Protein AF-A0A2G2VMX9-F1 (afdb_monomer_lite)

Radius of gyration: 30.35 Å; chains: 1; bounding box: 69×31×106 Å

Structure (mmCIF, N/CA/C/O backbone):
data_AF-A0A2G2VMX9-F1
#
_entry.id   AF-A0A2G2VMX9-F1
#
loop_
_atom_site.group_PDB
_atom_site.id
_atom_site.type_symbol
_atom_site.label_atom_id
_atom_site.label_alt_id
_atom_site.label_comp_id
_atom_site.label_asym_id
_atom_site.label_entity_id
_atom_site.label_seq_id
_atom_site.pdbx_PDB_ins_code
_atom_site.Cartn_x
_atom_site.Cartn_y
_atom_site.Cartn_z
_atom_site.occupancy
_atom_site.B_iso_or_equiv
_atom_site.auth_seq_id
_atom_site.auth_comp_id
_atom_site.auth_asym_id
_atom_site.auth_atom_id
_atom_site.pdbx_PDB_model_num
ATOM 1 N N . MET A 1 1 ? 41.552 -13.368 -87.616 1.00 38.28 1 MET A N 1
ATOM 2 C CA . MET A 1 1 ? 42.881 -12.778 -87.330 1.00 38.28 1 MET A CA 1
ATOM 3 C C . MET A 1 1 ? 42.914 -12.363 -85.857 1.00 38.28 1 MET A C 1
ATOM 5 O O . MET A 1 1 ? 41.915 -11.820 -85.414 1.00 38.28 1 MET A O 1
ATOM 9 N N . GLY A 1 2 ? 44.014 -12.635 -85.132 1.00 49.94 2 GLY A N 1
ATOM 10 C CA . GLY A 1 2 ? 44.288 -12.231 -83.728 1.00 49.94 2 GLY A CA 1
ATOM 11 C C . GLY A 1 2 ? 43.839 -13.262 -82.673 1.00 49.94 2 GLY A C 1
ATOM 12 O O . GLY A 1 2 ? 42.645 -13.425 -82.477 1.00 49.94 2 GLY A O 1
ATOM 13 N N . GLN A 1 3 ? 44.690 -14.134 -82.099 1.00 43.31 3 GLN A N 1
ATOM 14 C CA . GLN A 1 3 ? 45.728 -13.898 -81.060 1.00 43.31 3 GLN A CA 1
ATOM 15 C C . GLN A 1 3 ? 45.170 -13.123 -79.841 1.00 43.31 3 GLN A C 1
ATOM 17 O O . GLN A 1 3 ? 44.568 -12.084 -80.033 1.00 43.31 3 GLN A O 1
ATOM 22 N N . SER A 1 4 ? 45.356 -13.451 -78.556 1.00 42.78 4 SER A N 1
ATOM 23 C CA . SER A 1 4 ? 46.135 -14.461 -77.831 1.00 42.78 4 SER A CA 1
ATOM 24 C C . SER A 1 4 ? 45.781 -14.395 -76.323 1.00 42.78 4 SER A C 1
ATOM 26 O O . SER A 1 4 ? 45.269 -13.399 -75.823 1.00 42.78 4 SER A O 1
ATOM 28 N N . SER A 1 5 ? 46.083 -15.473 -75.603 1.00 54.28 5 SER A N 1
ATOM 29 C CA . SER A 1 5 ? 46.036 -15.684 -74.145 1.00 54.28 5 SER A CA 1
ATOM 30 C C . SER A 1 5 ? 47.002 -14.818 -73.310 1.00 54.28 5 SER A C 1
ATOM 32 O O . SER A 1 5 ? 48.119 -14.597 -73.775 1.00 54.28 5 SER A O 1
ATOM 34 N N . LYS A 1 6 ? 46.681 -14.512 -72.030 1.00 50.47 6 LYS A N 1
ATOM 35 C CA . LYS A 1 6 ? 47.656 -14.419 -70.901 1.00 50.47 6 LYS A CA 1
ATOM 36 C C . LYS A 1 6 ? 47.015 -14.362 -69.491 1.00 50.47 6 LYS A C 1
ATOM 38 O O . LYS A 1 6 ? 45.876 -13.963 -69.304 1.00 50.47 6 LYS A O 1
ATOM 43 N N . LYS A 1 7 ? 47.797 -14.858 -68.521 1.00 45.69 7 LYS A N 1
ATOM 44 C CA . LYS A 1 7 ? 47.513 -15.363 -67.154 1.00 45.69 7 LYS A CA 1
ATOM 45 C C . LYS A 1 7 ? 47.450 -14.307 -66.018 1.00 45.69 7 LYS A C 1
ATOM 47 O O . LYS A 1 7 ? 48.168 -13.323 -66.064 1.00 45.69 7 LYS A O 1
ATOM 52 N N . LYS A 1 8 ? 46.709 -14.674 -64.946 1.00 47.16 8 LYS A N 1
ATOM 53 C CA . LYS A 1 8 ? 46.856 -14.458 -63.465 1.00 47.16 8 LYS A CA 1
ATOM 54 C C . LYS A 1 8 ? 47.856 -13.398 -62.925 1.00 47.16 8 LYS A C 1
ATOM 56 O O . LYS A 1 8 ? 49.044 -13.559 -63.171 1.00 47.16 8 LYS A O 1
ATOM 61 N N . LYS A 1 9 ? 47.454 -12.581 -61.918 1.00 43.50 9 LYS A N 1
ATOM 62 C CA . LYS A 1 9 ? 47.618 -12.817 -60.442 1.00 43.50 9 LYS A CA 1
ATOM 63 C C . LYS A 1 9 ? 47.005 -11.690 -59.558 1.00 43.50 9 LYS A C 1
ATOM 65 O O . LYS A 1 9 ? 46.906 -10.546 -59.972 1.00 43.50 9 LYS A O 1
ATOM 70 N N . LYS A 1 10 ? 46.632 -12.087 -58.328 1.00 47.38 10 LYS A N 1
ATOM 71 C CA . LYS A 1 10 ? 46.022 -11.392 -57.163 1.00 47.38 10 LYS A CA 1
ATOM 72 C C . LYS A 1 10 ? 46.443 -9.935 -56.870 1.00 47.38 10 LYS A C 1
ATOM 74 O O . LYS A 1 10 ? 47.635 -9.656 -56.789 1.00 47.38 10 LYS A O 1
ATOM 79 N N . LYS A 1 11 ? 45.485 -9.129 -56.381 1.00 41.53 11 LYS A N 1
ATOM 80 C CA . LYS A 1 11 ? 45.703 -8.241 -55.221 1.00 41.53 11 LYS A CA 1
ATOM 81 C C . LYS A 1 11 ? 44.444 -8.150 -54.344 1.00 41.53 11 LYS A C 1
ATOM 83 O O . LYS A 1 11 ? 43.326 -8.186 -54.835 1.00 41.53 11 LYS A O 1
ATOM 88 N N . SER A 1 12 ? 44.700 -8.150 -53.041 1.00 44.47 12 SER A N 1
ATOM 89 C CA . SER A 1 12 ? 43.781 -8.182 -51.902 1.00 44.47 12 SER A CA 1
ATOM 90 C C . SER A 1 12 ? 42.718 -7.076 -51.934 1.00 44.47 12 SER A C 1
ATOM 92 O O . SER A 1 12 ? 43.038 -5.943 -52.277 1.00 44.47 12 SER A O 1
ATOM 94 N N . GLY A 1 13 ? 41.486 -7.390 -51.526 1.00 43.78 13 GLY A N 1
ATOM 95 C CA . GLY A 1 13 ? 40.382 -6.433 -51.435 1.00 43.78 13 GLY A CA 1
ATOM 96 C C . GLY A 1 13 ? 39.284 -6.930 -50.499 1.00 43.78 13 GLY A C 1
ATOM 97 O O . GLY A 1 13 ? 38.317 -7.530 -50.945 1.00 43.78 13 GLY A O 1
ATOM 98 N N . VAL A 1 14 ? 39.529 -6.747 -49.200 1.00 44.50 14 VAL A N 1
ATOM 99 C CA . VAL A 1 14 ? 38.587 -6.597 -48.074 1.00 44.50 14 VAL A CA 1
ATOM 100 C C . VAL A 1 14 ? 37.134 -7.009 -48.350 1.00 44.50 14 VAL A C 1
ATOM 102 O O . VAL A 1 14 ? 36.377 -6.317 -49.025 1.00 44.50 14 VAL A O 1
ATOM 105 N N . GLY A 1 15 ? 36.731 -8.121 -47.732 1.00 46.81 15 GLY A N 1
ATOM 106 C CA . GLY A 1 15 ? 35.350 -8.577 -47.717 1.00 46.81 15 GLY A CA 1
ATOM 107 C C . GLY A 1 15 ? 34.403 -7.549 -47.102 1.00 46.81 15 GLY A C 1
ATOM 108 O O . GLY A 1 15 ? 34.653 -7.012 -46.026 1.00 46.81 15 GLY A O 1
ATOM 109 N N . ARG A 1 16 ? 33.267 -7.332 -47.762 1.00 49.81 16 ARG A N 1
ATOM 110 C CA . ARG A 1 16 ? 32.075 -6.755 -47.143 1.00 49.81 16 ARG A CA 1
ATOM 111 C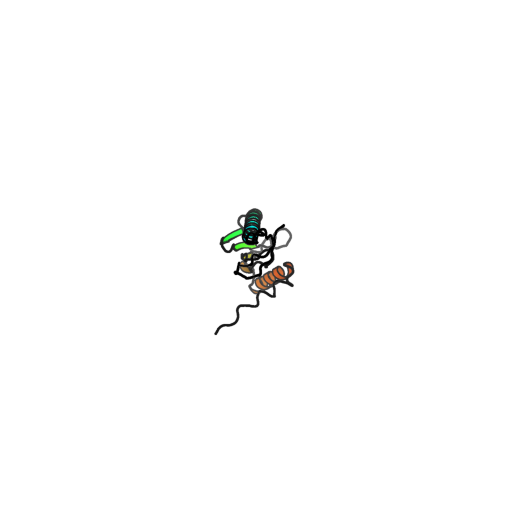 C . ARG A 1 16 ? 30.909 -7.677 -47.460 1.00 49.81 16 ARG A C 1
ATOM 113 O O . ARG A 1 16 ? 30.442 -7.760 -48.589 1.00 49.81 16 ARG A O 1
ATOM 120 N N . ARG A 1 17 ? 30.550 -8.468 -46.449 1.00 50.81 17 ARG A N 1
ATOM 121 C CA . ARG A 1 17 ? 29.436 -9.412 -46.470 1.00 50.81 17 ARG A CA 1
ATOM 122 C C . ARG A 1 17 ? 28.123 -8.640 -46.567 1.00 50.81 17 ARG A C 1
ATOM 124 O O . ARG A 1 17 ? 27.900 -7.693 -45.821 1.00 50.81 17 ARG A O 1
ATOM 131 N N . ASN A 1 18 ? 27.257 -9.125 -47.448 1.00 51.12 18 ASN A N 1
ATOM 132 C CA . ASN A 1 18 ? 25.812 -8.950 -47.406 1.00 51.12 18 ASN A CA 1
ATOM 133 C C . ASN A 1 18 ? 25.281 -9.093 -45.973 1.00 51.12 18 ASN A C 1
ATOM 135 O O . ASN A 1 18 ? 25.575 -10.105 -45.340 1.00 51.12 18 ASN A O 1
ATOM 139 N N . LYS A 1 19 ? 24.440 -8.161 -45.521 1.00 42.47 19 LYS A N 1
ATOM 140 C CA . LYS A 1 19 ? 23.091 -8.417 -44.978 1.00 42.47 19 LYS A CA 1
ATOM 141 C C . LYS A 1 19 ? 22.542 -7.075 -44.494 1.00 42.47 19 LYS A C 1
ATOM 143 O O . LYS A 1 19 ? 23.141 -6.448 -43.627 1.00 42.47 19 LYS A O 1
ATOM 148 N N . GLY A 1 20 ? 21.402 -6.654 -45.036 1.00 52.56 20 GLY A N 1
ATOM 149 C CA . GLY A 1 20 ? 20.613 -5.598 -44.420 1.00 52.56 20 GLY A CA 1
ATOM 150 C C . GLY A 1 20 ? 20.345 -5.944 -42.956 1.00 52.56 20 GLY A C 1
ATOM 151 O O . GLY A 1 20 ? 19.816 -7.011 -42.649 1.00 52.56 20 GLY A O 1
ATOM 152 N N . ARG A 1 21 ? 20.748 -5.050 -42.059 1.00 51.62 21 ARG A N 1
ATOM 153 C CA . ARG A 1 21 ? 20.168 -4.910 -40.730 1.00 51.62 21 ARG A CA 1
ATOM 154 C C . ARG A 1 21 ? 19.789 -3.448 -40.624 1.00 51.62 21 ARG A C 1
ATOM 156 O O . ARG A 1 21 ? 20.632 -2.587 -40.403 1.00 51.62 21 ARG A O 1
ATOM 163 N N . THR A 1 22 ? 18.509 -3.195 -40.857 1.00 47.91 22 THR A N 1
ATOM 164 C CA . THR A 1 22 ? 17.799 -2.107 -40.199 1.00 47.91 22 THR A CA 1
ATOM 165 C C . THR A 1 22 ? 18.258 -2.089 -38.743 1.00 47.91 22 THR A C 1
ATOM 167 O O . THR A 1 22 ? 18.235 -3.137 -38.088 1.00 47.91 22 THR A O 1
ATOM 170 N N . SER A 1 23 ? 18.735 -0.947 -38.256 1.00 48.00 23 SER A N 1
ATOM 171 C CA . SER A 1 23 ? 18.951 -0.720 -36.831 1.00 48.00 23 SER A CA 1
ATOM 172 C C . SER A 1 23 ? 17.594 -0.861 -36.148 1.00 48.00 23 SER A C 1
ATOM 174 O O . SER A 1 23 ? 16.796 0.074 -36.108 1.00 48.00 23 SER A O 1
ATOM 176 N N . SER A 1 24 ? 17.286 -2.087 -35.730 1.00 46.72 24 SER A N 1
ATOM 177 C CA . SER A 1 24 ? 16.130 -2.407 -34.915 1.00 46.72 24 SER A CA 1
ATOM 178 C C . SER A 1 24 ? 16.356 -1.722 -33.586 1.00 46.72 24 SER A C 1
ATOM 180 O O . SER A 1 24 ? 17.112 -2.235 -32.774 1.00 46.72 24 SER A O 1
ATOM 182 N N . LYS A 1 25 ? 15.756 -0.535 -33.461 1.00 50.75 25 LYS A N 1
ATOM 183 C CA . LYS A 1 25 ? 15.268 0.098 -32.238 1.00 50.75 25 LYS A CA 1
ATOM 184 C C . LYS A 1 25 ? 15.693 -0.674 -30.989 1.00 50.75 25 LYS A C 1
ATOM 186 O O . LYS A 1 25 ? 15.021 -1.621 -30.583 1.00 50.75 25 LYS A O 1
ATOM 191 N N . ASP A 1 26 ? 16.838 -0.288 -30.438 1.00 43.16 26 ASP A N 1
ATOM 192 C CA . ASP A 1 26 ? 17.273 -0.793 -29.148 1.00 43.16 26 ASP A CA 1
ATOM 193 C C . ASP A 1 26 ? 16.208 -0.385 -28.124 1.00 43.16 26 ASP A C 1
ATOM 195 O O . ASP A 1 26 ? 15.857 0.790 -27.983 1.00 43.16 26 ASP A O 1
ATOM 199 N N . HIS A 1 27 ? 15.616 -1.397 -27.496 1.00 47.53 27 HIS A N 1
ATOM 200 C CA . HIS A 1 27 ? 14.577 -1.302 -26.480 1.00 47.53 27 HIS A CA 1
ATOM 201 C C . HIS A 1 27 ? 15.101 -0.578 -25.230 1.00 47.53 27 HIS A C 1
ATOM 203 O O . HIS A 1 27 ? 15.416 -1.214 -24.230 1.00 47.53 27 HIS A O 1
ATOM 209 N N . ASN A 1 28 ? 15.171 0.752 -25.269 1.00 46.34 28 ASN A N 1
ATOM 210 C CA . ASN A 1 28 ? 15.402 1.577 -24.081 1.00 46.34 28 ASN A CA 1
ATOM 211 C C . ASN A 1 28 ? 14.152 2.364 -23.642 1.00 46.34 28 ASN A C 1
ATOM 213 O O . ASN A 1 28 ? 14.243 3.188 -22.742 1.00 46.34 28 ASN A O 1
ATOM 217 N N . SER A 1 29 ? 12.982 2.102 -24.240 1.00 46.84 29 SER A N 1
ATOM 218 C CA . SER A 1 29 ? 11.714 2.759 -23.870 1.00 46.84 29 SER A CA 1
ATOM 219 C C . SER A 1 29 ? 10.990 2.109 -22.682 1.00 46.84 29 SER A C 1
ATOM 221 O O . SER A 1 29 ? 10.085 2.708 -22.124 1.00 46.84 29 SER A O 1
ATOM 223 N N . ILE A 1 30 ? 11.413 0.920 -22.232 1.00 51.41 30 ILE A N 1
ATOM 224 C CA . ILE A 1 30 ? 10.773 0.205 -21.104 1.00 51.41 30 ILE A CA 1
ATOM 225 C C . ILE A 1 30 ? 10.908 0.982 -19.775 1.00 51.41 30 ILE A C 1
ATOM 227 O O . ILE A 1 30 ? 10.150 0.752 -18.836 1.00 51.41 30 ILE A O 1
ATOM 231 N N . GLY A 1 31 ? 11.872 1.902 -19.671 1.00 54.16 31 GLY A N 1
ATOM 232 C CA . GLY A 1 31 ? 12.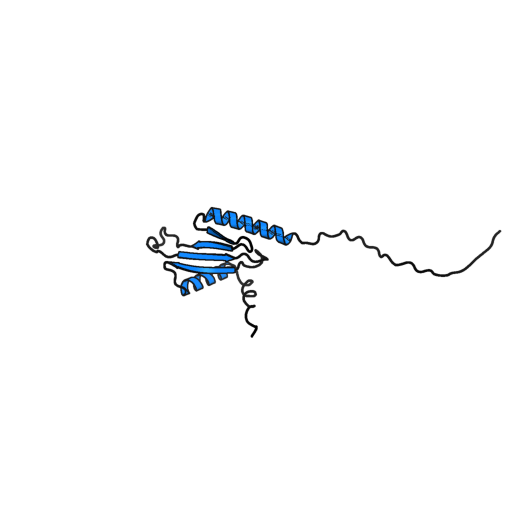045 2.741 -18.482 1.00 54.16 31 GLY A CA 1
ATOM 233 C C . GLY A 1 31 ? 11.024 3.877 -18.362 1.00 54.16 31 GLY A C 1
ATOM 234 O O . GLY A 1 31 ? 10.607 4.181 -17.247 1.00 54.16 31 GLY A O 1
ATOM 235 N N . GLU A 1 32 ? 10.615 4.482 -19.482 1.00 56.50 32 GLU A N 1
ATOM 236 C CA . GLU A 1 32 ? 9.667 5.609 -19.492 1.00 56.50 32 GLU A CA 1
ATOM 237 C C . GLU A 1 32 ? 8.232 5.130 -19.268 1.00 56.50 32 GLU A C 1
ATOM 239 O O . GLU A 1 32 ? 7.561 5.665 -18.388 1.00 56.50 32 GLU A O 1
ATOM 244 N N . ASP A 1 33 ? 7.818 4.055 -19.947 1.00 63.16 33 ASP A N 1
ATOM 245 C CA . ASP A 1 33 ? 6.459 3.508 -19.835 1.00 63.16 33 ASP A CA 1
ATOM 246 C C . ASP A 1 33 ? 6.119 3.129 -18.379 1.00 63.16 33 ASP A C 1
ATOM 248 O O . ASP A 1 33 ? 5.042 3.426 -17.873 1.00 63.16 33 ASP A O 1
ATOM 252 N N . ASN A 1 34 ? 7.071 2.534 -17.649 1.00 75.69 34 ASN A N 1
ATOM 253 C CA . ASN A 1 34 ? 6.864 2.183 -16.240 1.00 75.69 34 ASN A CA 1
ATOM 254 C C . ASN A 1 34 ? 6.811 3.417 -15.325 1.00 75.69 34 ASN A C 1
ATOM 256 O O . ASN A 1 34 ? 6.128 3.393 -14.304 1.00 75.69 34 ASN A O 1
ATOM 260 N N . SER A 1 35 ? 7.534 4.488 -15.664 1.00 83.12 35 SER A N 1
ATOM 261 C CA . SER A 1 35 ? 7.491 5.737 -14.899 1.00 83.12 35 SER A CA 1
ATOM 262 C C . SER A 1 35 ? 6.158 6.459 -15.080 1.00 83.12 35 SER A C 1
ATOM 264 O O . SER A 1 35 ? 5.657 7.040 -14.120 1.00 83.12 35 SER A O 1
ATOM 266 N N . GLU A 1 36 ? 5.597 6.433 -16.289 1.00 88.50 36 GLU A N 1
ATOM 267 C CA . GLU A 1 36 ? 4.277 6.995 -16.579 1.00 88.50 36 GLU A CA 1
ATOM 268 C C . GLU A 1 36 ? 3.182 6.211 -15.846 1.00 88.50 36 GLU A C 1
ATOM 270 O O . GLU A 1 36 ? 2.394 6.815 -15.122 1.00 88.50 36 GLU A O 1
ATOM 275 N N . LEU A 1 37 ? 3.225 4.873 -15.889 1.00 88.94 37 LEU A N 1
ATOM 276 C CA . LEU A 1 37 ? 2.304 4.012 -15.133 1.00 88.94 37 LEU A CA 1
ATOM 277 C C . LEU A 1 37 ? 2.333 4.293 -13.624 1.00 88.94 37 LEU A C 1
ATOM 279 O O . LEU A 1 37 ? 1.285 4.407 -12.990 1.00 88.94 37 LEU A O 1
ATOM 283 N N . VAL A 1 38 ? 3.526 4.442 -13.036 1.00 91.69 38 VAL A N 1
ATOM 284 C CA . VAL A 1 38 ? 3.652 4.800 -11.614 1.00 91.69 38 VAL A CA 1
ATOM 285 C C . VAL A 1 38 ? 3.087 6.199 -11.356 1.00 91.69 38 VAL A C 1
ATOM 287 O O . VAL A 1 38 ? 2.407 6.400 -10.355 1.00 91.69 38 VAL A O 1
ATOM 290 N N . ALA A 1 39 ? 3.322 7.172 -12.239 1.00 92.38 39 ALA A N 1
ATOM 291 C CA . ALA A 1 39 ? 2.785 8.523 -12.076 1.00 92.38 39 ALA A CA 1
ATOM 292 C C . ALA A 1 39 ? 1.245 8.565 -12.149 1.00 92.38 39 ALA A C 1
ATOM 294 O O . ALA A 1 39 ? 0.615 9.283 -11.364 1.00 92.38 39 ALA A O 1
ATOM 295 N N . GLU A 1 40 ? 0.636 7.784 -13.043 1.00 94.00 40 GLU A N 1
ATOM 296 C CA . GLU A 1 40 ? -0.819 7.621 -13.126 1.00 94.00 40 GLU A CA 1
ATOM 297 C C . GLU A 1 40 ? -1.384 7.004 -11.845 1.00 94.00 40 GLU A C 1
ATOM 299 O O . GLU A 1 40 ? -2.338 7.533 -11.271 1.00 94.00 40 GLU A O 1
ATOM 304 N N . GLU A 1 41 ? -0.759 5.934 -11.351 1.00 94.00 41 GLU A N 1
ATOM 305 C CA . GLU A 1 41 ? -1.174 5.265 -10.119 1.00 94.00 41 GLU A CA 1
ATOM 306 C C . GLU A 1 41 ? -1.072 6.199 -8.908 1.00 94.00 41 GLU A C 1
ATOM 308 O O . GLU A 1 41 ? -2.028 6.319 -8.145 1.00 94.00 41 GLU A O 1
ATOM 313 N N . LEU A 1 42 ? 0.041 6.923 -8.759 1.00 94.31 42 LEU A N 1
ATOM 314 C CA . LEU A 1 42 ? 0.219 7.915 -7.694 1.00 94.31 42 LEU A CA 1
ATOM 315 C C . LEU A 1 42 ? -0.880 8.977 -7.729 1.00 94.31 42 LEU A C 1
ATOM 317 O O . LEU A 1 42 ? -1.450 9.317 -6.695 1.00 94.31 42 LEU A O 1
ATOM 321 N N . THR A 1 43 ? -1.196 9.483 -8.921 1.00 95.88 43 THR A N 1
ATOM 322 C CA . THR A 1 43 ? -2.255 10.480 -9.101 1.00 95.88 43 THR A CA 1
ATOM 323 C C . THR A 1 43 ? -3.615 9.911 -8.698 1.00 95.88 43 THR A C 1
ATOM 325 O O . THR A 1 43 ? -4.364 10.565 -7.970 1.00 95.88 43 THR A O 1
ATOM 328 N N . ALA A 1 44 ? -3.924 8.682 -9.119 1.00 97.44 44 ALA A N 1
ATOM 329 C CA . ALA A 1 44 ? -5.162 7.999 -8.766 1.00 97.44 44 ALA A CA 1
ATOM 330 C C . ALA A 1 44 ? -5.267 7.741 -7.255 1.00 97.44 44 ALA A C 1
ATOM 332 O O . ALA A 1 44 ? -6.295 8.043 -6.654 1.00 97.44 44 ALA A O 1
ATOM 333 N N . LEU A 1 45 ? -4.202 7.245 -6.618 1.00 96.56 45 LEU A N 1
ATOM 334 C CA . LEU A 1 45 ? -4.163 6.982 -5.178 1.00 96.56 45 LEU A CA 1
ATOM 335 C C . LEU A 1 45 ? -4.319 8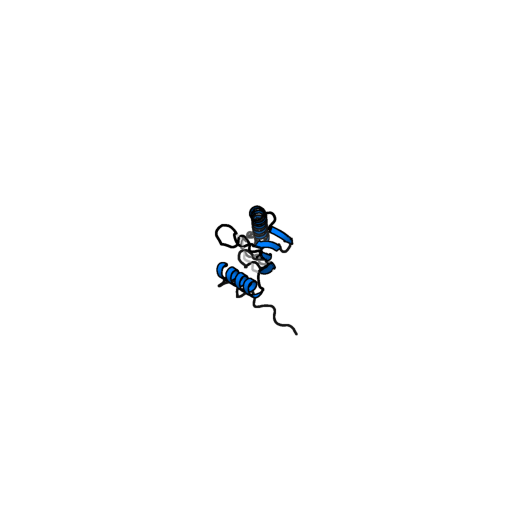.269 -4.368 1.00 96.56 45 LEU A C 1
ATOM 337 O O . LEU A 1 45 ? -5.141 8.307 -3.455 1.00 96.56 45 LEU A O 1
ATOM 341 N N . CYS A 1 46 ? -3.618 9.344 -4.736 1.00 95.44 46 CYS A N 1
ATOM 342 C CA . CYS A 1 46 ? -3.806 10.651 -4.110 1.00 95.44 46 CYS A CA 1
ATOM 343 C C . CYS A 1 46 ? -5.244 11.168 -4.269 1.00 95.44 46 CYS A C 1
ATOM 345 O O . CYS A 1 46 ? -5.776 11.765 -3.340 1.00 95.44 46 CYS A O 1
ATOM 347 N N . ALA A 1 47 ? -5.903 10.925 -5.405 1.00 97.25 47 ALA A N 1
ATOM 348 C CA . ALA A 1 47 ? -7.297 11.325 -5.603 1.00 97.25 47 ALA A CA 1
ATOM 349 C C . ALA A 1 47 ? -8.291 10.479 -4.780 1.00 97.25 47 ALA A C 1
ATOM 351 O O . ALA A 1 47 ? -9.291 11.008 -4.296 1.00 97.25 47 ALA A O 1
ATOM 352 N N . ILE A 1 48 ? -8.021 9.180 -4.615 1.00 96.88 48 ILE A N 1
ATOM 353 C CA . ILE A 1 48 ? -8.866 8.250 -3.849 1.00 96.88 48 ILE A CA 1
ATOM 354 C C . ILE A 1 48 ? -8.736 8.507 -2.347 1.00 96.88 48 ILE A C 1
ATOM 356 O O . ILE A 1 48 ? -9.744 8.618 -1.653 1.00 96.88 48 ILE A O 1
ATOM 360 N N . PHE A 1 49 ? -7.503 8.584 -1.852 1.00 95.50 49 PHE A N 1
ATOM 361 C CA . PHE A 1 49 ? -7.205 8.648 -0.422 1.00 95.50 49 PHE A CA 1
ATOM 362 C C . PHE A 1 49 ? -7.053 10.078 0.104 1.00 95.50 49 PHE A C 1
ATOM 364 O O . PHE A 1 49 ? -7.107 10.272 1.311 1.00 95.50 49 PHE A O 1
ATOM 371 N N . GLN A 1 50 ? -6.915 11.078 -0.772 1.00 95.69 50 GLN A N 1
ATOM 372 C CA . GLN A 1 50 ? -6.904 12.501 -0.414 1.00 95.69 50 GLN A CA 1
ATOM 373 C C . GLN A 1 50 ? -5.914 12.789 0.727 1.00 95.69 50 GLN A C 1
ATOM 375 O O . GLN A 1 50 ? -4.727 12.499 0.577 1.00 95.69 50 GLN A O 1
ATOM 380 N N . GLU A 1 51 ? -6.370 13.327 1.864 1.00 95.06 51 GLU A N 1
ATOM 381 C CA . GLU A 1 51 ? -5.522 13.600 3.031 1.00 95.06 51 GLU A CA 1
ATOM 382 C C . GLU A 1 51 ? -4.826 12.368 3.632 1.00 95.06 51 GLU A C 1
ATOM 384 O O . GLU A 1 51 ? -3.820 12.521 4.324 1.00 95.06 51 GLU A O 1
ATOM 389 N N . ASP A 1 52 ? -5.325 11.159 3.371 1.00 95.25 52 ASP A N 1
ATOM 390 C CA . ASP A 1 52 ? -4.734 9.918 3.865 1.00 95.25 52 ASP A CA 1
ATOM 391 C C . ASP A 1 52 ? -3.590 9.410 2.966 1.00 95.25 52 ASP A C 1
ATOM 393 O O . ASP A 1 52 ? -2.977 8.404 3.313 1.00 95.25 52 ASP A O 1
ATOM 397 N N . CYS A 1 53 ? -3.265 10.065 1.840 1.00 96.50 53 CYS A N 1
ATOM 398 C CA . CYS A 1 53 ? -2.149 9.678 0.966 1.00 96.50 53 CYS A CA 1
ATOM 399 C C . CYS A 1 53 ? -1.103 10.787 0.807 1.00 96.50 53 CYS A C 1
ATOM 401 O O . CYS A 1 53 ? -1.359 11.847 0.238 1.00 96.50 53 CYS A O 1
ATOM 403 N N . GLU A 1 54 ? 0.129 10.493 1.216 1.00 95.75 54 GLU A N 1
ATOM 404 C CA . GLU A 1 54 ? 1.263 11.414 1.177 1.00 95.75 54 GLU A CA 1
ATOM 405 C C . GLU A 1 54 ? 2.387 10.881 0.279 1.00 95.75 54 GLU A C 1
ATOM 407 O O . GLU A 1 54 ? 2.819 9.734 0.405 1.00 95.75 54 GLU A O 1
ATOM 412 N N . VAL A 1 55 ? 2.914 11.731 -0.609 1.00 94.38 55 VAL A N 1
ATOM 413 C CA . VAL A 1 55 ? 4.092 11.412 -1.430 1.00 94.38 55 VAL A CA 1
ATOM 414 C C . VAL A 1 55 ? 5.362 11.815 -0.687 1.00 94.38 55 VAL A C 1
ATOM 416 O O . VAL A 1 55 ? 5.684 12.995 -0.581 1.00 94.38 55 VAL A O 1
ATOM 419 N N . ILE A 1 56 ? 6.118 10.822 -0.223 1.00 94.88 56 ILE A N 1
ATOM 420 C CA . ILE A 1 56 ? 7.331 11.005 0.587 1.00 94.88 56 ILE A CA 1
ATOM 421 C C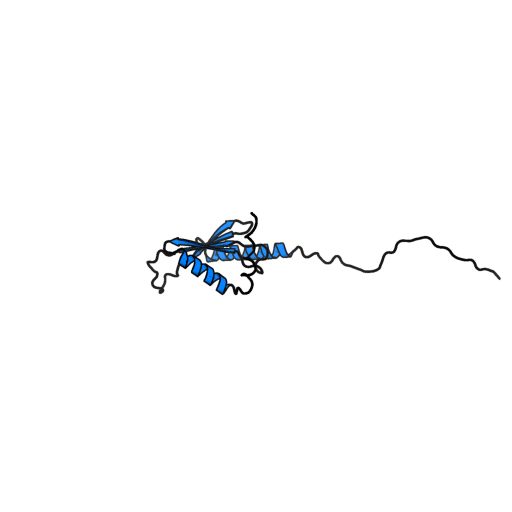 . ILE A 1 56 ? 8.557 11.275 -0.286 1.00 94.88 56 ILE A C 1
ATOM 423 O O . ILE A 1 56 ? 9.413 12.093 0.042 1.00 94.88 56 ILE A O 1
ATOM 427 N N . SER A 1 57 ? 8.657 10.577 -1.415 1.00 91.62 57 SER A N 1
ATOM 428 C CA . SER A 1 57 ? 9.751 10.731 -2.373 1.00 91.62 57 SER A CA 1
ATOM 429 C C . SER A 1 57 ? 9.235 10.528 -3.788 1.00 91.62 57 SER A C 1
ATOM 431 O O . SER A 1 57 ? 8.306 9.754 -4.012 1.00 91.62 57 SER A O 1
ATOM 433 N N . LYS A 1 58 ? 9.863 11.201 -4.755 1.00 85.12 58 LYS A N 1
ATOM 434 C CA . LYS A 1 58 ? 9.571 11.031 -6.185 1.00 85.12 58 LYS A CA 1
ATOM 435 C C . LYS A 1 58 ? 10.551 10.088 -6.887 1.00 85.12 58 LYS A C 1
ATOM 437 O O . LYS A 1 58 ? 10.157 9.471 -7.871 1.00 85.12 58 LYS A O 1
ATOM 442 N N . SER A 1 59 ? 11.767 9.909 -6.354 1.00 84.31 59 SER A N 1
ATOM 443 C CA . SER A 1 59 ? 12.833 9.122 -6.997 1.00 84.31 59 SER A CA 1
ATOM 444 C C . SER A 1 59 ? 13.724 8.394 -5.971 1.00 84.31 59 SER A C 1
ATOM 446 O O . SER A 1 59 ? 14.617 9.016 -5.397 1.00 84.31 59 SER A O 1
ATOM 448 N N . PRO A 1 60 ? 13.536 7.079 -5.736 1.00 82.12 60 PRO A N 1
ATOM 449 C CA . PRO A 1 60 ? 12.414 6.270 -6.211 1.00 82.12 60 PRO A CA 1
ATOM 450 C C . PRO A 1 60 ? 11.105 6.732 -5.567 1.00 82.12 60 PRO A C 1
ATOM 452 O O . PRO A 1 60 ? 11.116 7.238 -4.441 1.00 82.12 60 PRO A O 1
ATOM 455 N N . SER A 1 61 ? 9.995 6.571 -6.286 1.00 91.31 61 SER A N 1
ATOM 456 C CA . SER A 1 61 ? 8.692 6.998 -5.792 1.00 91.31 61 SER A CA 1
ATOM 457 C C . SER A 1 61 ? 8.314 6.209 -4.539 1.00 91.31 61 SER A C 1
ATOM 459 O O . SER A 1 61 ? 8.429 4.979 -4.497 1.00 91.31 61 SER A O 1
ATOM 461 N N . GLN A 1 62 ? 7.907 6.925 -3.499 1.00 94.81 62 GLN A N 1
ATOM 462 C CA . GLN A 1 62 ? 7.482 6.349 -2.234 1.00 94.81 62 GLN A CA 1
ATOM 463 C C . GLN A 1 62 ? 6.293 7.135 -1.701 1.00 94.81 62 GLN A C 1
ATOM 465 O O . GLN A 1 62 ? 6.346 8.365 -1.641 1.00 94.81 62 GLN A O 1
ATOM 470 N N . ILE A 1 63 ? 5.257 6.412 -1.289 1.00 96.38 63 ILE A N 1
ATOM 471 C CA . ILE A 1 63 ? 4.049 6.984 -0.699 1.00 96.38 63 ILE A CA 1
ATOM 472 C C . ILE A 1 63 ? 3.729 6.345 0.636 1.00 96.38 63 ILE A C 1
ATOM 474 O O . ILE A 1 63 ? 4.085 5.191 0.886 1.00 96.38 63 ILE A O 1
ATOM 478 N N . HIS A 1 64 ? 3.018 7.103 1.455 1.00 97.56 64 HIS A N 1
ATOM 479 C CA . HIS A 1 64 ? 2.395 6.656 2.684 1.00 97.56 64 HIS A CA 1
ATOM 480 C C . HIS A 1 64 ? 0.881 6.766 2.545 1.00 97.56 64 HIS A C 1
ATOM 482 O O . HIS A 1 64 ? 0.379 7.823 2.179 1.00 97.56 64 HIS A O 1
ATOM 488 N N . ILE A 1 65 ? 0.169 5.681 2.845 1.00 97.56 65 ILE A N 1
ATOM 489 C CA . ILE A 1 65 ? -1.294 5.650 2.883 1.00 97.56 65 ILE A CA 1
ATOM 490 C C . ILE A 1 65 ? -1.732 5.307 4.301 1.00 97.56 65 ILE A C 1
ATOM 492 O O . ILE A 1 65 ? -1.329 4.279 4.850 1.00 97.56 65 ILE A O 1
ATOM 496 N N . LYS A 1 66 ? -2.564 6.151 4.904 1.00 95.75 66 LYS A N 1
ATOM 497 C CA . LYS A 1 66 ? -3.124 5.915 6.229 1.00 95.75 66 LYS A CA 1
ATOM 498 C C . LYS A 1 66 ? -4.321 4.979 6.135 1.00 95.75 66 LYS A C 1
ATOM 500 O O . LYS A 1 66 ? -5.349 5.295 5.546 1.00 95.75 66 LYS A O 1
ATOM 505 N N . LEU A 1 67 ? -4.183 3.813 6.748 1.00 93.88 67 LEU A N 1
ATOM 506 C CA . LEU A 1 67 ? -5.206 2.786 6.824 1.00 93.88 67 LEU A CA 1
ATOM 507 C C . LEU A 1 67 ? -5.918 2.859 8.172 1.00 93.88 67 LEU A C 1
ATOM 509 O O . LEU A 1 67 ? -5.288 2.950 9.229 1.00 93.88 67 LEU A O 1
ATOM 513 N N . ARG A 1 68 ? -7.246 2.785 8.122 1.00 91.25 68 ARG A N 1
ATOM 514 C CA . ARG A 1 68 ? -8.134 2.728 9.285 1.00 91.25 68 ARG A CA 1
ATOM 515 C C . ARG A 1 68 ? -9.207 1.668 9.034 1.00 91.25 68 ARG A C 1
ATOM 517 O O . ARG A 1 68 ? -9.624 1.516 7.882 1.00 91.25 68 ARG A O 1
ATOM 524 N N . PRO A 1 69 ? -9.654 0.930 10.064 1.00 89.31 69 PRO A N 1
ATOM 525 C CA . PRO A 1 69 ? -10.833 0.088 9.940 1.00 89.31 69 PRO A CA 1
ATOM 526 C C . PRO A 1 69 ? -12.012 0.911 9.424 1.00 89.31 69 PRO A C 1
ATOM 528 O O . PRO A 1 69 ? -12.199 2.066 9.813 1.00 89.31 69 PRO A O 1
ATOM 531 N N . TYR A 1 70 ? -12.811 0.314 8.547 1.00 83.81 70 TYR A N 1
ATOM 532 C CA . TYR A 1 70 ? -14.064 0.928 8.137 1.00 83.81 70 TYR A CA 1
ATOM 533 C C . TYR A 1 70 ? -14.988 0.989 9.356 1.00 83.81 70 TYR A C 1
ATOM 535 O O . TYR A 1 70 ? -15.280 -0.048 9.950 1.00 83.81 70 TYR A O 1
ATOM 543 N N . SER A 1 71 ? -15.387 2.193 9.772 1.00 70.75 71 SER A N 1
ATOM 544 C CA . SER A 1 71 ? -16.093 2.368 11.044 1.00 70.75 71 SER A CA 1
ATOM 545 C C . SER A 1 71 ? -17.541 1.875 10.971 1.00 70.75 71 SER A C 1
ATOM 547 O O . SER A 1 71 ? -17.988 1.174 11.879 1.00 70.75 71 SER A O 1
ATOM 549 N N . LYS A 1 72 ? -18.221 2.126 9.843 1.00 63.44 72 LYS A N 1
ATOM 550 C CA . LYS A 1 72 ? -19.659 1.891 9.677 1.00 63.44 72 LYS A CA 1
ATOM 551 C C . LYS A 1 72 ? -20.030 0.407 9.768 1.00 63.44 72 LYS A C 1
ATOM 553 O O . LYS A 1 72 ? -19.546 -0.415 8.992 1.00 63.44 72 LYS A O 1
ATOM 558 N N . ASP A 1 73 ? -20.921 0.095 10.709 1.00 64.06 73 ASP A N 1
ATOM 559 C CA . ASP A 1 73 ? -21.535 -1.222 10.963 1.00 64.06 73 ASP A CA 1
ATOM 560 C C . ASP A 1 73 ? -20.570 -2.341 11.416 1.00 64.06 73 ASP A C 1
ATOM 562 O O . ASP A 1 73 ? -21.007 -3.447 11.737 1.00 64.06 73 ASP A O 1
ATOM 566 N N . ALA A 1 74 ? -19.265 -2.067 11.505 1.00 66.31 74 ALA A N 1
ATOM 567 C CA . ALA A 1 74 ? -18.247 -3.047 11.888 1.00 66.31 74 ALA A CA 1
ATOM 568 C C . ALA A 1 74 ? -17.959 -3.078 13.403 1.00 66.31 74 ALA A C 1
ATOM 570 O O . ALA A 1 74 ? -17.161 -3.892 13.862 1.00 66.31 74 ALA A O 1
ATOM 571 N N . GLY A 1 75 ? -18.599 -2.200 14.188 1.00 65.88 75 GLY A N 1
ATOM 572 C CA . GLY A 1 75 ? -18.408 -2.115 15.642 1.00 65.88 75 GLY A CA 1
ATOM 573 C C . GLY A 1 75 ? -17.097 -1.445 16.072 1.00 65.88 75 GLY A C 1
ATOM 574 O O . GLY A 1 75 ? -16.735 -1.517 17.243 1.00 65.88 75 GLY A O 1
ATOM 575 N N . TYR A 1 76 ? -16.399 -0.782 15.144 1.00 65.94 76 TYR A N 1
ATOM 576 C CA . TYR A 1 76 ? -15.137 -0.068 15.382 1.00 65.94 76 TYR A CA 1
ATOM 577 C C . TYR A 1 76 ? -15.318 1.452 15.519 1.00 65.94 76 TYR A C 1
ATOM 579 O O . TYR A 1 76 ? -14.338 2.186 15.432 1.00 65.94 76 TYR A O 1
ATOM 587 N N . GLU A 1 77 ? -16.544 1.932 15.745 1.00 64.44 77 GLU A N 1
ATOM 588 C CA . GLU A 1 77 ? -16.874 3.369 15.800 1.00 64.44 77 GLU A CA 1
ATOM 589 C C . GLU A 1 77 ? -16.067 4.143 16.866 1.00 64.44 77 GLU A C 1
ATOM 591 O O . GLU A 1 77 ? -15.803 5.326 16.680 1.00 64.44 77 GLU A O 1
ATOM 596 N N . ASP A 1 78 ? -15.588 3.460 17.917 1.00 62.38 78 ASP A N 1
ATOM 597 C CA . ASP A 1 78 ? -14.745 4.035 18.984 1.00 62.38 78 ASP A CA 1
ATOM 598 C C . ASP A 1 78 ? -13.280 3.549 18.950 1.00 62.38 78 ASP A C 1
ATOM 600 O O . ASP A 1 78 ? -12.494 3.801 19.868 1.00 62.38 78 ASP A O 1
ATOM 604 N N . SER A 1 79 ? -12.889 2.791 17.922 1.00 71.06 79 SER A N 1
ATOM 605 C CA . SER A 1 79 ? -11.544 2.222 17.837 1.00 71.06 79 SER A CA 1
ATOM 606 C C . SER A 1 79 ? -10.592 3.185 17.144 1.00 71.06 79 SER A C 1
ATOM 608 O O . SER A 1 79 ? -10.584 3.310 15.924 1.00 71.06 79 SER A O 1
ATOM 610 N N . ASP A 1 80 ? -9.706 3.787 17.931 1.00 81.38 80 ASP A N 1
ATOM 611 C CA . ASP A 1 80 ? -8.624 4.666 17.473 1.00 81.38 80 ASP A CA 1
ATOM 612 C C . ASP A 1 80 ? -7.503 3.895 16.730 1.00 81.38 80 ASP A C 1
ATOM 614 O O . ASP A 1 80 ? -6.345 4.290 16.774 1.00 81.38 80 ASP A O 1
ATOM 618 N N . VAL A 1 81 ? -7.801 2.763 16.080 1.00 90.56 81 VAL A N 1
ATOM 619 C CA . VAL A 1 81 ? -6.805 1.895 15.433 1.00 90.56 81 VAL A CA 1
ATOM 620 C C . VAL A 1 81 ? -6.420 2.452 14.059 1.00 90.56 81 VAL A C 1
ATOM 622 O O . VAL A 1 81 ? -7.279 2.666 13.204 1.00 90.56 81 VAL A O 1
ATOM 625 N N . SER A 1 82 ? -5.125 2.644 13.809 1.00 92.62 82 SER A N 1
ATOM 626 C CA . SER A 1 82 ? -4.603 3.048 12.502 1.00 92.62 82 SER A CA 1
ATOM 627 C C . SER A 1 82 ? -3.232 2.449 12.196 1.00 92.62 82 SER A C 1
ATOM 629 O O . SER A 1 82 ? -2.492 1.999 13.077 1.00 92.62 82 SER A O 1
ATOM 631 N N . ALA A 1 83 ? -2.893 2.437 10.911 1.00 96.06 83 ALA A N 1
ATOM 632 C CA . ALA A 1 83 ? -1.588 2.031 10.417 1.00 96.06 83 ALA A CA 1
ATOM 633 C C . ALA A 1 83 ? -1.199 2.862 9.202 1.00 96.06 83 ALA A C 1
ATOM 635 O O . ALA A 1 83 ? -2.062 3.272 8.429 1.00 96.06 83 ALA A O 1
ATOM 636 N N . LEU A 1 84 ? 0.098 3.041 8.983 1.00 97.00 84 LEU A N 1
ATOM 637 C CA . LEU A 1 84 ? 0.608 3.655 7.766 1.00 97.00 84 LEU A CA 1
ATOM 638 C C . LEU A 1 84 ? 1.183 2.570 6.854 1.00 97.00 84 LEU A C 1
ATOM 640 O O . LEU A 1 84 ? 2.126 1.865 7.223 1.00 97.00 84 LEU A O 1
ATOM 644 N N . LEU A 1 85 ? 0.617 2.434 5.659 1.00 97.25 85 LEU A N 1
ATOM 645 C CA . LEU A 1 85 ? 1.153 1.600 4.593 1.00 97.25 85 LEU A CA 1
ATOM 646 C C . LEU A 1 85 ? 2.184 2.409 3.806 1.00 97.25 85 LEU A C 1
ATOM 648 O O . LEU A 1 85 ? 1.835 3.348 3.095 1.00 97.25 85 LEU A O 1
ATOM 652 N N . SER A 1 86 ? 3.454 2.031 3.924 1.00 96.62 86 SER A N 1
ATOM 653 C CA . SER A 1 86 ? 4.533 2.582 3.109 1.00 96.62 86 SER A CA 1
ATOM 654 C C . SER A 1 86 ? 4.744 1.712 1.877 1.00 96.62 86 SER A C 1
ATOM 656 O O . SER A 1 86 ? 5.044 0.519 1.997 1.00 96.62 86 SER A O 1
ATOM 658 N N . VAL A 1 87 ? 4.597 2.313 0.697 1.00 95.25 87 VAL A N 1
ATOM 659 C CA . VAL A 1 87 ? 4.793 1.658 -0.600 1.00 95.25 87 VAL A CA 1
ATOM 660 C C . VAL A 1 87 ? 5.966 2.323 -1.297 1.00 95.25 87 VAL A C 1
ATOM 662 O O . VAL A 1 87 ? 5.917 3.509 -1.623 1.00 95.25 87 VAL A O 1
ATOM 665 N N . ARG A 1 88 ? 7.035 1.561 -1.535 1.00 94.12 88 ARG A N 1
ATOM 666 C CA . ARG A 1 88 ? 8.182 2.009 -2.330 1.00 94.12 88 ARG A CA 1
ATOM 667 C C . ARG A 1 88 ? 8.207 1.273 -3.661 1.00 94.12 88 ARG A C 1
ATOM 669 O O . ARG A 1 88 ? 8.423 0.058 -3.704 1.00 94.12 88 ARG A O 1
ATOM 676 N N . TYR A 1 89 ? 8.054 2.030 -4.740 1.00 91.31 89 TYR A N 1
ATOM 677 C CA . TYR A 1 89 ? 8.098 1.518 -6.102 1.00 91.31 89 TYR A CA 1
ATOM 678 C C . TYR A 1 89 ? 9.553 1.231 -6.493 1.00 91.31 89 TYR A C 1
ATOM 680 O O . TYR A 1 89 ? 10.439 2.080 -6.354 1.00 91.31 89 TYR A O 1
ATOM 688 N N . LEU A 1 90 ? 9.818 -0.004 -6.925 1.00 87.81 90 LEU A N 1
ATOM 689 C CA . LEU A 1 90 ? 11.149 -0.461 -7.324 1.00 87.81 90 LEU A CA 1
ATOM 690 C C . LEU A 1 90 ? 11.256 -0.534 -8.853 1.00 87.81 90 LEU A C 1
ATOM 692 O O . LEU A 1 90 ? 10.255 -0.797 -9.523 1.00 87.81 90 LEU A O 1
ATOM 696 N N . PRO A 1 91 ? 12.465 -0.372 -9.423 1.00 86.56 91 PRO A N 1
ATOM 697 C CA . PRO A 1 91 ? 12.681 -0.616 -10.843 1.00 86.56 91 PRO A CA 1
ATOM 698 C C . PRO A 1 91 ? 12.208 -2.018 -11.242 1.00 86.56 91 PRO A C 1
ATOM 700 O O . PRO A 1 91 ? 12.614 -3.016 -10.641 1.00 86.56 91 PRO A O 1
ATOM 703 N N . GLY A 1 92 ? 11.356 -2.086 -12.262 1.00 84.81 92 GLY A N 1
ATOM 704 C CA . GLY A 1 92 ? 10.741 -3.327 -12.732 1.00 84.81 92 GLY A CA 1
ATOM 705 C C . GLY A 1 92 ? 9.302 -3.546 -12.264 1.00 84.81 92 GLY A C 1
ATOM 706 O O . GLY A 1 92 ? 8.706 -4.531 -12.684 1.00 84.81 92 GLY A O 1
ATOM 707 N N . TYR A 1 93 ? 8.726 -2.662 -11.446 1.00 85.94 93 TYR A N 1
ATOM 708 C CA . TYR A 1 93 ? 7.271 -2.587 -11.257 1.00 85.94 93 TYR A CA 1
ATOM 709 C C . TYR A 1 93 ? 6.557 -2.357 -12.611 1.00 85.94 93 TYR A C 1
ATOM 711 O O . TYR A 1 93 ? 7.104 -1.616 -13.432 1.00 85.94 93 TYR A O 1
ATOM 719 N N . PRO A 1 94 ? 5.388 -2.979 -12.877 1.00 87.56 94 PRO A N 1
ATOM 720 C CA . PRO A 1 94 ? 4.600 -3.854 -11.991 1.00 87.56 94 PRO A CA 1
ATOM 721 C C . PRO A 1 94 ? 5.055 -5.323 -11.948 1.00 87.56 94 PRO A C 1
ATOM 723 O O . PRO A 1 94 ? 4.535 -6.109 -11.162 1.00 87.56 94 PRO A O 1
ATOM 726 N N . TYR A 1 95 ? 6.044 -5.716 -12.756 1.00 84.50 95 TYR A N 1
ATOM 727 C CA . TYR A 1 95 ? 6.542 -7.099 -12.819 1.00 84.50 95 TYR A CA 1
ATOM 728 C C . TYR A 1 95 ? 7.347 -7.520 -11.581 1.00 84.50 95 TYR A C 1
ATOM 730 O O . TYR A 1 95 ? 7.445 -8.706 -11.268 1.00 84.50 95 TYR A O 1
ATOM 738 N N . LYS A 1 96 ? 7.939 -6.554 -10.873 1.00 85.06 96 LYS A N 1
ATOM 739 C CA . LYS A 1 96 ? 8.490 -6.725 -9.529 1.00 85.06 96 LYS A CA 1
ATOM 740 C C . LYS A 1 96 ? 7.540 -6.110 -8.511 1.00 85.06 96 LYS A C 1
ATOM 742 O O . LYS A 1 96 ? 7.129 -4.963 -8.676 1.00 85.06 96 LYS A O 1
ATOM 747 N N . CYS A 1 97 ? 7.264 -6.851 -7.437 1.00 86.38 97 CYS A N 1
ATOM 748 C CA . CYS A 1 97 ? 6.472 -6.334 -6.327 1.00 86.38 97 CYS A CA 1
ATOM 749 C C . CYS A 1 97 ? 7.098 -5.044 -5.765 1.00 86.38 97 CYS A C 1
ATOM 751 O O . CYS A 1 97 ? 8.325 -4.982 -5.594 1.00 86.38 97 CYS A O 1
ATOM 753 N N . PRO A 1 98 ? 6.280 -4.036 -5.421 1.00 91.19 98 PRO A N 1
ATOM 754 C CA . PRO A 1 98 ? 6.761 -2.903 -4.651 1.00 91.19 98 PRO A CA 1
ATOM 755 C C . PRO A 1 98 ? 7.206 -3.379 -3.263 1.00 91.19 98 PRO A C 1
ATOM 757 O O . PRO A 1 98 ? 6.769 -4.418 -2.760 1.00 91.19 98 PRO A O 1
ATOM 760 N N . LYS A 1 99 ? 8.085 -2.611 -2.619 1.00 92.19 99 LYS A N 1
ATOM 761 C CA . LYS A 1 99 ? 8.472 -2.890 -1.236 1.00 92.19 99 LYS A CA 1
ATOM 762 C C . LYS A 1 99 ? 7.413 -2.306 -0.307 1.00 92.19 99 LYS A C 1
ATOM 764 O O . LYS A 1 99 ? 7.222 -1.091 -0.297 1.00 92.19 99 LYS A O 1
ATOM 769 N N . LEU A 1 100 ? 6.765 -3.176 0.464 1.00 94.44 100 LEU A N 1
ATOM 770 C CA . LEU A 1 100 ? 5.740 -2.801 1.431 1.00 94.44 100 LEU A CA 1
ATOM 771 C C . LEU A 1 100 ? 6.295 -2.785 2.853 1.00 94.44 100 LEU A C 1
ATOM 773 O O . LEU A 1 100 ? 7.106 -3.635 3.233 1.00 94.44 100 LEU A O 1
ATOM 777 N N . GLN A 1 101 ? 5.808 -1.842 3.651 1.00 95.75 101 GLN A N 1
ATOM 778 C CA . GLN A 1 101 ? 6.012 -1.801 5.092 1.00 95.75 101 GLN A CA 1
ATOM 779 C C . GLN A 1 101 ? 4.736 -1.305 5.772 1.00 95.75 101 GLN A C 1
ATOM 781 O O . GLN A 1 101 ? 4.141 -0.325 5.334 1.00 95.75 101 GLN A O 1
ATOM 786 N N . ILE A 1 102 ? 4.356 -1.956 6.872 1.00 97.06 102 ILE A N 1
ATOM 787 C CA . ILE A 1 102 ? 3.329 -1.452 7.785 1.00 97.06 102 ILE A CA 1
ATOM 788 C C . ILE A 1 102 ? 4.028 -0.778 8.960 1.00 97.06 102 ILE A C 1
ATOM 790 O O . ILE A 1 102 ? 4.822 -1.408 9.665 1.00 97.06 102 ILE A O 1
ATOM 794 N N . ILE A 1 103 ? 3.741 0.503 9.167 1.00 96.12 103 ILE A N 1
ATOM 795 C CA . ILE A 1 103 ? 4.153 1.246 10.354 1.00 96.12 103 ILE A CA 1
ATOM 796 C C . ILE A 1 103 ? 2.940 1.269 11.293 1.00 96.12 103 ILE A C 1
ATOM 798 O O . ILE A 1 103 ? 1.913 1.850 10.930 1.00 96.12 103 ILE A O 1
ATOM 802 N N . PRO A 1 104 ? 3.008 0.607 12.462 1.00 95.00 104 PRO A N 1
ATOM 803 C CA . PRO A 1 104 ? 1.923 0.659 13.429 1.00 95.00 104 PRO A CA 1
ATOM 804 C C . PRO A 1 104 ? 1.792 2.083 13.966 1.00 95.00 104 PRO A C 1
ATOM 806 O O . PRO A 1 104 ? 2.792 2.709 14.321 1.00 95.00 104 PRO A O 1
ATOM 809 N N . GLU A 1 105 ? 0.563 2.580 14.032 1.00 91.75 105 GLU A N 1
ATOM 810 C CA . GLU A 1 105 ? 0.263 3.859 14.662 1.00 91.75 105 GLU A CA 1
ATOM 811 C C . GLU A 1 105 ? -0.536 3.618 15.950 1.00 91.75 105 GLU A C 1
ATOM 813 O O . GLU A 1 105 ? -0.078 2.932 16.866 1.00 91.75 105 GLU A O 1
ATOM 818 N N . LYS A 1 106 ? -1.729 4.200 16.057 1.00 88.69 106 LYS A N 1
ATOM 819 C CA . LYS A 1 106 ? -2.574 4.079 17.233 1.00 88.69 106 LYS A CA 1
ATOM 820 C C . LYS A 1 106 ? -3.244 2.711 17.251 1.00 88.69 106 LYS A C 1
ATOM 822 O O . LYS A 1 106 ? -3.664 2.208 16.216 1.00 88.69 106 LYS A O 1
ATOM 827 N N . GLY A 1 107 ? -3.339 2.099 18.428 1.00 88.00 107 GLY A N 1
ATOM 828 C CA . GLY A 1 107 ? -4.131 0.885 18.649 1.00 88.00 107 GLY A CA 1
ATOM 829 C C . GLY A 1 107 ? -3.677 -0.387 17.914 1.00 88.00 107 GLY A C 1
ATOM 830 O O . GLY A 1 107 ? -4.231 -1.445 18.195 1.00 88.00 107 GLY A O 1
ATOM 831 N N . LEU A 1 108 ? -2.676 -0.330 17.024 1.00 92.12 108 LEU A N 1
ATOM 832 C CA . LEU A 1 108 ? -2.168 -1.494 16.298 1.00 92.12 108 LEU A CA 1
ATOM 833 C C . LEU A 1 108 ? -0.871 -2.013 16.923 1.00 92.12 108 LEU A C 1
ATOM 835 O O . LEU A 1 108 ? 0.142 -1.314 16.980 1.00 92.12 108 LEU A O 1
ATOM 839 N N . SER A 1 109 ? -0.879 -3.269 17.369 1.00 93.88 109 SER A N 1
ATOM 840 C CA . SER A 1 109 ? 0.326 -3.898 17.903 1.00 93.88 109 SER A CA 1
ATOM 841 C C . SER A 1 109 ? 1.335 -4.215 16.790 1.00 93.88 109 SER A C 1
ATOM 843 O O . SER A 1 109 ? 0.986 -4.401 15.624 1.00 93.88 109 SER A O 1
ATOM 845 N N . LYS A 1 110 ? 2.620 -4.344 17.142 1.00 94.69 110 LYS A N 1
ATOM 846 C CA . LYS A 1 110 ? 3.664 -4.747 16.181 1.00 94.69 110 LYS A CA 1
ATOM 847 C C . LYS A 1 110 ? 3.420 -6.149 15.600 1.00 94.69 110 LYS A C 1
ATOM 849 O O . LYS A 1 110 ? 3.773 -6.404 14.447 1.00 94.69 110 LYS A O 1
ATOM 854 N N . ALA A 1 111 ? 2.845 -7.053 16.396 1.00 95.38 111 ALA A N 1
ATOM 855 C CA . ALA A 1 111 ? 2.504 -8.400 15.949 1.00 95.38 111 ALA A CA 1
ATOM 856 C C . ALA A 1 111 ? 1.392 -8.350 14.894 1.00 95.38 111 ALA A C 1
ATOM 858 O O . ALA A 1 111 ? 1.550 -8.914 13.815 1.00 95.38 111 ALA A O 1
ATOM 859 N N . ASP A 1 112 ? 0.337 -7.574 15.149 1.00 94.50 112 ASP A N 1
ATOM 860 C CA . ASP A 1 112 ? -0.772 -7.406 14.206 1.00 94.50 112 ASP A CA 1
ATOM 861 C C . ASP A 1 112 ? -0.337 -6.680 12.932 1.00 94.50 112 ASP A C 1
ATOM 863 O O . ASP A 1 112 ? -0.729 -7.075 11.839 1.00 94.50 112 ASP A O 1
ATOM 867 N N . ALA A 1 113 ? 0.551 -5.687 13.039 1.00 95.69 113 ALA A N 1
ATOM 868 C CA . ALA A 1 113 ? 1.168 -5.045 11.878 1.00 95.69 113 ALA A CA 1
ATOM 869 C C . ALA A 1 113 ? 1.958 -6.040 11.007 1.00 95.69 113 ALA A C 1
ATOM 871 O O . ALA A 1 113 ? 1.912 -5.969 9.778 1.00 95.69 113 ALA A O 1
ATOM 872 N N . SER A 1 114 ? 2.658 -6.989 11.634 1.00 95.19 114 SER A N 1
ATOM 873 C CA . SER A 1 114 ? 3.398 -8.044 10.925 1.00 95.19 114 SER A CA 1
ATOM 874 C C . SER A 1 114 ? 2.450 -9.053 10.266 1.00 95.19 114 SER A C 1
ATOM 876 O O . SER A 1 114 ? 2.688 -9.475 9.131 1.00 95.19 114 SER A O 1
ATOM 878 N N . ASN A 1 115 ? 1.346 -9.394 10.936 1.00 95.62 115 ASN A N 1
ATOM 879 C CA . ASN A 1 115 ? 0.291 -10.237 10.374 1.00 95.62 115 ASN A CA 1
ATOM 880 C C . ASN A 1 115 ? -0.373 -9.556 9.168 1.00 95.62 115 ASN A C 1
ATOM 882 O O . ASN A 1 115 ? -0.500 -10.174 8.116 1.00 95.62 115 ASN A O 1
ATOM 886 N N . LEU A 1 116 ? -0.716 -8.268 9.278 1.00 94.62 116 LEU A N 1
ATOM 887 C CA . LEU A 1 116 ? -1.288 -7.481 8.184 1.00 94.62 116 LEU A CA 1
ATOM 888 C C . LEU A 1 116 ? -0.352 -7.429 6.971 1.00 94.62 116 LEU A C 1
ATOM 890 O O . LEU A 1 116 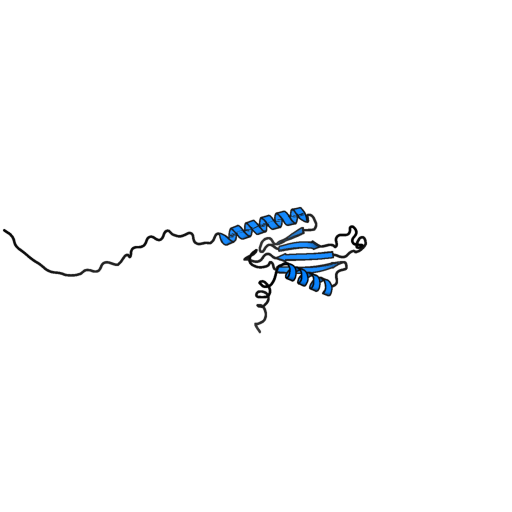? -0.795 -7.644 5.847 1.00 94.62 116 LEU A O 1
ATOM 894 N N . LEU A 1 117 ? 0.946 -7.197 7.191 1.00 94.44 117 LEU A N 1
ATOM 895 C CA . LEU A 1 117 ? 1.941 -7.220 6.116 1.00 94.44 117 LEU A CA 1
ATOM 896 C C . LEU A 1 117 ? 1.998 -8.589 5.420 1.00 94.44 117 LEU A C 1
ATOM 898 O O . LEU A 1 117 ? 2.093 -8.647 4.196 1.00 94.44 117 LEU A O 1
ATOM 902 N N . SER A 1 118 ? 1.913 -9.677 6.188 1.00 92.69 118 SER A N 1
ATOM 903 C CA . SER A 1 118 ? 1.901 -11.042 5.644 1.00 92.69 118 SER A CA 1
ATOM 904 C C . SER A 1 118 ? 0.665 -11.280 4.773 1.00 92.69 118 SER A C 1
ATOM 906 O O . SER A 1 118 ? 0.795 -11.737 3.642 1.00 92.69 118 SER A O 1
ATOM 908 N N . LEU A 1 119 ? -0.515 -10.858 5.239 1.00 93.31 119 LEU A N 1
ATOM 909 C CA . LEU A 1 119 ? -1.764 -10.961 4.477 1.00 93.31 119 LEU A CA 1
ATOM 910 C C . LEU A 1 119 ? -1.732 -10.150 3.174 1.00 93.31 119 LEU A C 1
ATOM 912 O O . LEU A 1 119 ? -2.237 -10.615 2.153 1.00 93.31 119 LEU A O 1
ATOM 916 N N . LEU A 1 120 ? -1.129 -8.956 3.181 1.00 92.31 120 LEU A N 1
ATOM 917 C CA . LEU A 1 120 ? -0.940 -8.169 1.957 1.00 92.31 120 LEU A CA 1
ATOM 918 C C . LEU A 1 120 ? -0.055 -8.911 0.952 1.00 92.31 120 LEU A C 1
ATOM 920 O O . LEU A 1 120 ? -0.360 -8.937 -0.238 1.00 92.31 120 LEU A O 1
ATOM 924 N N . TYR A 1 121 ? 1.019 -9.548 1.417 1.00 88.75 121 TYR A N 1
ATOM 925 C CA . TYR A 1 121 ? 1.874 -10.356 0.553 1.00 88.75 121 TYR A CA 1
ATOM 926 C C . TYR A 1 121 ? 1.156 -11.600 0.004 1.00 88.75 121 TYR A C 1
ATOM 928 O O . TYR A 1 121 ? 1.319 -11.921 -1.175 1.00 88.75 121 TYR A O 1
ATOM 936 N N . ASP A 1 122 ? 0.302 -12.248 0.793 1.00 87.94 122 ASP A N 1
ATOM 937 C CA . ASP A 1 122 ? -0.511 -13.370 0.314 1.00 87.94 122 ASP A CA 1
ATOM 938 C C . ASP A 1 122 ? -1.486 -12.932 -0.798 1.00 87.94 122 ASP A C 1
ATOM 940 O O . ASP A 1 122 ? -1.610 -13.611 -1.821 1.00 87.94 122 ASP A O 1
ATOM 944 N N . GLN A 1 123 ? -2.123 -11.761 -0.655 1.00 86.06 123 GLN A N 1
ATOM 945 C CA . GLN A 1 123 ? -3.032 -11.190 -1.664 1.00 86.06 123 GLN A CA 1
ATOM 946 C C . GLN A 1 123 ? -2.331 -10.814 -2.971 1.00 86.06 123 GLN A C 1
ATOM 948 O O . GLN A 1 123 ? -2.910 -10.966 -4.046 1.00 86.06 123 GLN A O 1
ATOM 953 N N . LEU A 1 124 ? -1.075 -10.367 -2.897 1.00 77.38 124 LEU A N 1
ATOM 954 C CA . LEU A 1 124 ? -0.255 -10.055 -4.069 1.00 77.38 124 LEU A CA 1
ATOM 955 C C . LEU A 1 124 ? 0.148 -11.305 -4.881 1.00 77.38 124 LEU A C 1
ATOM 957 O O . LEU A 1 124 ? 0.913 -11.190 -5.839 1.00 77.38 124 LEU A O 1
ATOM 961 N N . GLY A 1 125 ? -0.361 -12.498 -4.540 1.00 68.38 125 GLY A N 1
ATOM 962 C CA . GLY A 1 125 ? -0.187 -13.714 -5.336 1.00 68.38 125 GLY A CA 1
ATOM 963 C C . GLY A 1 125 ? 1.262 -14.193 -5.351 1.00 68.38 125 GLY A C 1
ATOM 964 O O . GLY A 1 125 ? 1.811 -14.558 -6.395 1.00 68.38 125 GLY A O 1
ATOM 965 N N . ILE A 1 126 ? 1.922 -14.162 -4.191 1.00 53.31 126 ILE A N 1
ATOM 966 C CA . ILE A 1 126 ? 3.366 -14.366 -4.078 1.00 53.31 126 ILE A CA 1
ATOM 967 C C . ILE A 1 126 ? 3.726 -15.857 -4.098 1.00 53.31 126 ILE A C 1
ATOM 969 O O . ILE A 1 126 ? 4.093 -16.478 -3.109 1.00 53.31 126 ILE A O 1
ATOM 973 N N . SER A 1 127 ? 3.721 -16.421 -5.304 1.00 52.22 127 SER A N 1
ATOM 974 C CA . SER A 1 127 ? 4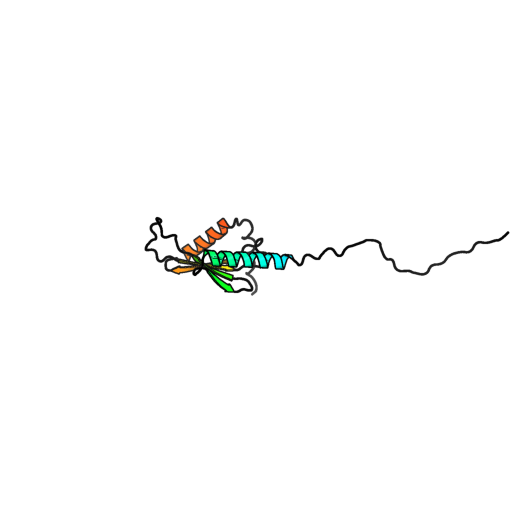.728 -17.422 -5.684 1.00 52.22 127 SER A CA 1
ATOM 975 C C . SER A 1 127 ? 5.989 -16.771 -6.288 1.00 52.22 127 SER A C 1
ATOM 977 O O . SER A 1 127 ? 7.019 -17.428 -6.389 1.00 52.22 127 SER A O 1
ATOM 979 N N . TYR A 1 128 ? 5.956 -15.472 -6.638 1.00 50.75 128 TYR A N 1
ATOM 980 C CA . TYR A 1 128 ? 7.039 -14.790 -7.377 1.00 50.75 128 TYR A CA 1
ATOM 981 C C . TYR A 1 128 ? 7.858 -13.736 -6.602 1.00 50.75 128 TYR A C 1
ATOM 983 O O . TYR A 1 128 ? 8.935 -13.368 -7.063 1.00 50.75 128 TYR A O 1
ATOM 991 N N . CYS A 1 129 ? 7.411 -13.252 -5.440 1.00 50.28 129 CYS A N 1
ATOM 992 C CA . CYS A 1 129 ? 8.105 -12.180 -4.699 1.00 50.28 129 CYS A CA 1
ATOM 993 C C . CYS A 1 129 ? 8.930 -12.654 -3.481 1.00 50.28 129 CYS A C 1
ATOM 995 O O . CYS A 1 129 ? 9.863 -11.957 -3.082 1.00 50.28 129 CYS A O 1
ATOM 997 N N . ASN A 1 130 ? 8.699 -13.870 -2.963 1.00 47.03 130 ASN A N 1
ATOM 998 C CA . ASN A 1 130 ? 9.537 -14.471 -1.909 1.00 47.03 130 ASN A CA 1
ATOM 999 C C . ASN A 1 130 ? 10.958 -14.823 -2.393 1.00 47.03 130 ASN A C 1
ATOM 1001 O O . ASN A 1 130 ? 11.871 -14.944 -1.581 1.00 47.03 130 ASN A O 1
ATOM 1005 N N . SER A 1 131 ? 11.186 -14.926 -3.706 1.00 48.81 131 SER A N 1
ATOM 1006 C CA . SER A 1 131 ? 12.513 -15.174 -4.287 1.00 48.81 131 SER A CA 1
ATOM 1007 C C . SER A 1 131 ? 13.405 -13.927 -4.384 1.00 48.81 131 SER A C 1
ATOM 1009 O O . SER A 1 131 ? 14.574 -14.067 -4.726 1.00 48.81 131 SER A O 1
ATOM 1011 N N . GLN A 1 132 ? 12.906 -12.720 -4.070 1.00 50.41 132 GLN A N 1
ATOM 1012 C CA . GLN A 1 132 ? 13.695 -11.473 -4.145 1.00 50.41 132 GLN A CA 1
ATOM 1013 C C . GLN A 1 132 ? 13.927 -10.771 -2.796 1.00 50.41 132 GLN A C 1
ATOM 1015 O O . GLN A 1 132 ? 14.558 -9.718 -2.763 1.00 50.41 132 GLN A O 1
ATOM 1020 N N . GLN A 1 133 ? 13.482 -11.349 -1.674 1.00 48.28 133 GLN A N 1
ATOM 1021 C CA . GLN A 1 133 ? 13.796 -10.833 -0.328 1.00 48.28 133 GLN A CA 1
ATOM 1022 C C . GLN A 1 133 ? 15.030 -11.503 0.318 1.00 48.28 133 GLN A C 1
ATOM 1024 O O . GLN A 1 133 ? 15.396 -11.162 1.439 1.00 48.28 133 GLN A O 1
ATOM 1029 N N . GLY A 1 134 ? 15.692 -12.428 -0.390 1.00 46.19 134 GLY A N 1
ATOM 1030 C CA . GLY A 1 134 ? 16.790 -13.259 0.122 1.00 46.19 134 GLY A CA 1
ATOM 1031 C C . GLY A 1 134 ? 18.223 -12.767 -0.118 1.00 46.19 134 GLY A C 1
ATOM 1032 O O . GLY A 1 134 ? 19.143 -13.531 0.143 1.00 46.19 134 GLY A O 1
ATOM 1033 N N . GLU A 1 135 ? 18.455 -11.539 -0.586 1.00 42.91 135 GLU A N 1
ATOM 1034 C CA . GLU A 1 135 ? 19.818 -11.010 -0.772 1.00 42.91 135 GLU A CA 1
ATOM 1035 C C . GLU A 1 135 ? 20.010 -9.724 0.027 1.00 42.91 135 GLU A C 1
ATOM 1037 O O . GLU A 1 135 ? 19.778 -8.636 -0.481 1.00 42.91 135 GLU A O 1
ATOM 1042 N N . ASN A 1 136 ? 20.352 -9.864 1.311 1.00 45.44 136 ASN A N 1
ATOM 1043 C CA . ASN A 1 136 ? 21.150 -8.917 2.107 1.00 45.44 136 ASN A CA 1
ATOM 1044 C C . ASN A 1 136 ? 21.540 -9.610 3.424 1.00 45.44 136 ASN A C 1
ATOM 1046 O O . ASN A 1 136 ? 21.096 -9.237 4.510 1.00 45.44 136 ASN A O 1
ATOM 1050 N N . LYS A 1 137 ? 22.335 -10.678 3.325 1.00 47.34 137 LYS A N 1
ATOM 1051 C CA . LYS A 1 137 ? 23.108 -11.197 4.456 1.00 47.34 137 LYS A CA 1
ATOM 1052 C C . LYS A 1 137 ? 24.384 -11.858 3.954 1.00 47.34 137 LYS A C 1
ATOM 1054 O O . LYS A 1 137 ? 24.399 -13.060 3.726 1.00 47.34 137 LYS A O 1
ATOM 1059 N N . ALA A 1 138 ? 25.414 -11.043 3.796 1.00 44.69 138 ALA A N 1
ATOM 1060 C CA . ALA A 1 138 ? 26.824 -11.353 4.012 1.00 44.69 138 ALA A CA 1
ATOM 1061 C C . ALA A 1 138 ? 27.596 -10.141 3.498 1.00 44.69 138 ALA A C 1
ATOM 1063 O O . ALA A 1 138 ? 27.467 -9.805 2.330 1.00 44.69 138 ALA A O 1
ATOM 1064 N N . ASP A 1 139 ? 28.272 -9.425 4.384 1.00 44.72 139 ASP A N 1
ATOM 1065 C CA . ASP A 1 139 ? 29.724 -9.293 4.313 1.00 44.72 139 ASP A CA 1
ATOM 1066 C C . ASP A 1 139 ? 30.196 -8.745 5.668 1.00 44.72 139 ASP A C 1
ATOM 1068 O O . ASP A 1 139 ? 29.531 -7.903 6.277 1.00 44.72 139 ASP A O 1
ATOM 1072 N N . ASP A 1 140 ? 31.252 -9.395 6.148 1.00 46.66 140 ASP A N 1
ATOM 1073 C CA . ASP A 1 140 ? 31.849 -9.424 7.492 1.00 46.66 140 ASP A CA 1
ATOM 1074 C C . ASP A 1 140 ? 32.238 -8.044 8.062 1.00 46.66 140 ASP A C 1
ATOM 1076 O O . ASP A 1 140 ? 32.793 -7.212 7.304 1.00 46.66 140 ASP A O 1
#

Organism: Capsicum baccatum (NCBI:txid33114)

pLDDT: mean 75.01, std 21.06, range [38.28, 97.56]

Secondary structure (DSSP, 8-state):
--------------------------S-THHHHHHHHHHHHHHHHHHHHGGGEEEEEETTEEEEEEE----TTTT-TT----EEEEEEPPTTTTTSPPEEEEEE-SS--HHHHHHHHHHHHHHTTTTSSGGGS-------

Foldseek 3Di:
DDDDDDDDDDDDDDDDDDDDDDPPPDPPCVQVVVLVVVVVVLVVCCVVQPVQKDFPDVVQTKIKGKDDPDCPPPVCVPPPFIWIWIWGDDPPPPVAGTDIAIHGDPPADPVNRVVVVVVVCVVNVPPPHVVPVPPDDDDD

Sequence (140 aa):
MGQSSKKKKKKSGVGRRNKGRTSSKDHNSIGEDNSELVAEELTALCAIFQEDCEVISKSPSQIHIKLRPYSKDAGYEDSDVSALLSVRYLPGYPYKCPKLQIIPEKGLSKADASNLLSLLYDQLGISYCNSQQGENKADD

InterPro domains:
  IPR006575 RWD domain [PF05773] (36-124)
  IPR006575 RWD domain [PS50908] (40-140)
  IPR006575 RWD domain [SM00591] (40-140)
  IPR016135 Ubiquitin-conjugating enzyme/RWD-like [G3DSA:3.10.110.10] (27-135)
  IPR016135 Ubiquitin-conjugating enzyme/RWD-like [SSF54495] (31-123)
  IPR040213 GIR2-like [PTHR12292] (36-123)